Protein AF-0000000085184697 (afdb_homodimer)

Foldseek 3Di:
DFKKKFKAQAACLVVDDPVNVVVLVVLLVVLCVVLPFDKDWDDWDRDHRIIITMMDGPDVVSVVSSCVSSVTDGPDMGTDPDDDDDCNVVD/DFKKKFKAQAACLVVDDPVNVVVLVVLLVVLCVVLPFDKDWDDWDRDHRIIITMMDGPDVVSVVSSCVSSVTDGPDMGTDPDDDDDCVVVD

Solvent-accessible surface area (backbone atoms only — not comparable to full-atom values): 9358 Å² total; per-residue (Å²): 116,54,38,31,42,31,37,22,82,34,86,56,37,44,67,62,45,72,68,55,48,14,50,53,20,41,46,46,47,54,35,56,71,63,64,81,55,76,68,43,70,64,38,30,38,19,26,44,43,23,37,43,31,36,33,31,26,82,44,69,68,56,52,51,48,47,22,59,73,52,70,43,73,65,74,39,79,29,56,42,66,44,76,45,31,60,70,36,35,77,101,118,54,37,30,42,32,38,22,82,34,86,55,36,44,66,61,46,70,67,55,48,15,50,52,20,41,47,47,46,54,35,55,71,64,65,81,54,75,69,43,71,64,38,29,38,18,26,45,43,23,36,43,31,37,34,30,27,83,46,68,68,57,53,51,47,46,23,60,73,52,71,43,73,66,75,40,77,29,55,42,64,43,76,44,32,60,71,36,37,77,100

InterPro domains:
  IPR025336 SCO4226-like [PF14026] (4-80)
  IPR042557 SCO4226, nickel-binding ferredoxin-like monomer [G3DSA:3.30.70.3090] (8-82)

Radius of gyration: 16.5 Å; Cα contacts (8 Å, |Δi|>4): 409; chains: 2; bounding box: 38×46×30 Å

Structure (mmCIF, N/CA/C/O backbone):
data_AF-0000000085184697-model_v1
#
loop_
_entity.id
_entity.type
_entity.pdbx_description
1 polymer 'DUF4242 domain-containing protein'
#
loop_
_atom_site.group_PDB
_atom_site.id
_atom_site.type_symbol
_atom_site.label_atom_id
_atom_site.label_alt_id
_atom_site.label_comp_id
_atom_site.label_asym_id
_atom_site.label_entity_id
_atom_site.label_seq_id
_atom_site.pdbx_PDB_ins_code
_atom_site.Cartn_x
_atom_site.Cartn_y
_atom_site.Cartn_z
_atom_site.occupancy
_atom_site.B_iso_or_equiv
_atom_site.auth_seq_id
_atom_site.auth_comp_id
_atom_site.auth_asym_id
_atom_site.auth_atom_id
_atom_site.pdbx_PDB_model_num
ATOM 1 N N . MET A 1 1 ? -7.637 -6.266 -16.219 1 94.88 1 MET A N 1
ATOM 2 C CA . MET A 1 1 ? -7.777 -7.086 -15.023 1 94.88 1 MET A CA 1
ATOM 3 C C . MET A 1 1 ? -7.773 -6.219 -13.766 1 94.88 1 MET A C 1
ATOM 5 O O . MET A 1 1 ? -7.086 -5.199 -13.711 1 94.88 1 MET A O 1
ATOM 9 N N . PRO A 1 2 ? -8.562 -6.719 -12.711 1 97.62 2 PRO A N 1
ATOM 10 C CA . PRO A 1 2 ? -8.555 -5.941 -11.469 1 97.62 2 PRO A CA 1
ATOM 11 C C . PRO A 1 2 ? -7.199 -5.953 -10.773 1 97.62 2 PRO A C 1
ATOM 13 O O . PRO A 1 2 ? -6.379 -6.844 -11.016 1 97.62 2 PRO A O 1
ATOM 16 N N . MET A 1 3 ? -7.012 -4.941 -9.977 1 98.56 3 MET A N 1
ATOM 17 C CA . MET A 1 3 ? -5.816 -4.852 -9.141 1 98.56 3 MET A CA 1
ATOM 18 C C . MET A 1 3 ? -6.121 -5.281 -7.707 1 98.56 3 MET A C 1
ATOM 20 O O . MET A 1 3 ? -7.242 -5.113 -7.227 1 98.56 3 MET A O 1
ATOM 24 N N . PHE A 1 4 ? -5.176 -5.816 -7.129 1 98.75 4 PHE A N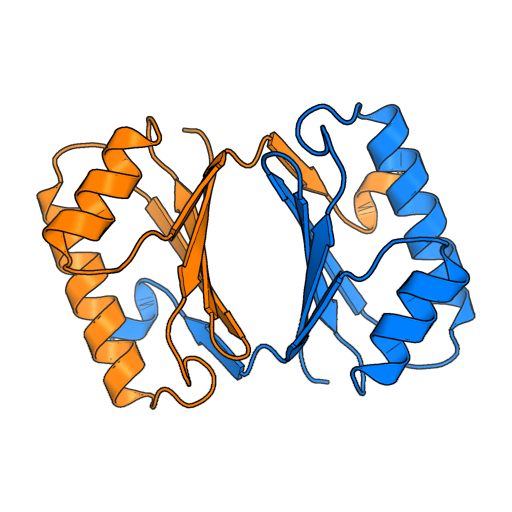 1
ATOM 25 C CA . PHE A 1 4 ? -5.312 -6.293 -5.754 1 98.75 4 PHE A CA 1
ATOM 26 C C . PHE A 1 4 ? -4.18 -5.766 -4.883 1 98.75 4 PHE A C 1
ATOM 28 O O . PHE A 1 4 ? -3.045 -5.629 -5.348 1 98.75 4 PHE A O 1
ATOM 35 N N . LEU A 1 5 ? -4.508 -5.43 -3.713 1 98.81 5 LEU A N 1
ATOM 36 C CA . LEU A 1 5 ? -3.533 -5.18 -2.656 1 98.81 5 LEU A CA 1
ATOM 37 C C . LEU A 1 5 ? -3.408 -6.391 -1.735 1 98.81 5 LEU A C 1
ATOM 39 O O . LEU A 1 5 ? -4.41 -6.883 -1.215 1 98.81 5 LEU A O 1
ATOM 43 N N . VAL A 1 6 ? -2.238 -6.844 -1.5 1 98.75 6 VAL A N 1
ATOM 44 C CA . VAL A 1 6 ? -1.973 -7.992 -0.639 1 98.75 6 VAL A CA 1
ATOM 45 C C . VAL A 1 6 ? -1.145 -7.555 0.566 1 98.75 6 VAL A C 1
ATOM 47 O O . VAL A 1 6 ? -0.08 -6.949 0.41 1 98.75 6 VAL A O 1
ATOM 50 N N . GLU A 1 7 ? -1.665 -7.824 1.748 1 98.5 7 GLU A N 1
ATOM 51 C CA . GLU A 1 7 ? -0.875 -7.637 2.961 1 98.5 7 GLU A CA 1
ATOM 52 C C . GLU A 1 7 ? -0.177 -8.93 3.373 1 98.5 7 GLU A C 1
ATOM 54 O O . GLU A 1 7 ? -0.801 -9.992 3.412 1 98.5 7 GLU A O 1
ATOM 59 N N . ARG A 1 8 ? 1.1 -8.797 3.586 1 98.44 8 ARG A N 1
ATOM 60 C CA . ARG A 1 8 ? 1.886 -9.914 4.105 1 98.44 8 ARG A CA 1
ATOM 61 C C . ARG A 1 8 ? 2.592 -9.531 5.402 1 98.44 8 ARG A C 1
ATOM 63 O O . ARG A 1 8 ? 3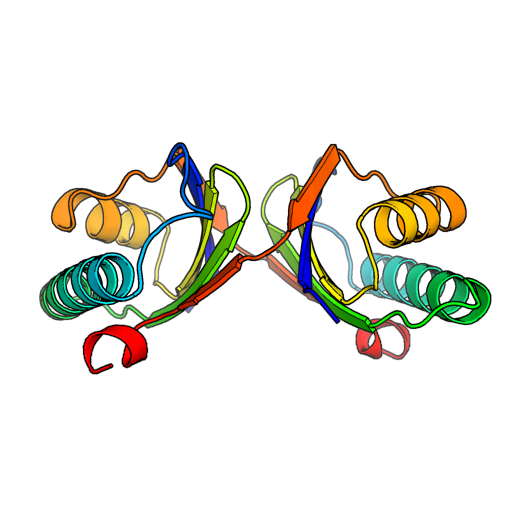.41 -8.609 5.418 1 98.44 8 ARG A O 1
ATOM 70 N N . ASN A 1 9 ? 2.156 -10.172 6.492 1 97.69 9 ASN A N 1
ATOM 71 C CA . ASN A 1 9 ? 2.842 -9.938 7.758 1 97.69 9 ASN A CA 1
ATOM 72 C C . ASN A 1 9 ? 4.188 -10.664 7.809 1 97.69 9 ASN A C 1
ATOM 74 O O . ASN A 1 9 ? 4.234 -11.891 7.863 1 97.69 9 ASN A O 1
ATOM 78 N N . ILE A 1 10 ? 5.254 -9.945 7.742 1 96.19 10 ILE A N 1
ATOM 79 C CA . ILE A 1 10 ? 6.625 -10.445 7.781 1 96.19 10 ILE A CA 1
ATOM 80 C C . ILE A 1 10 ? 7.434 -9.648 8.805 1 96.19 10 ILE A C 1
ATOM 82 O O . ILE A 1 10 ? 7.992 -8.594 8.484 1 96.19 10 ILE A O 1
ATOM 86 N N . PRO A 1 11 ? 7.527 -10.18 10.047 1 95.88 11 PRO A N 1
ATOM 87 C CA . PRO A 1 11 ? 8.32 -9.453 11.039 1 95.88 11 PRO A CA 1
ATOM 88 C C . PRO A 1 11 ? 9.672 -9.008 10.508 1 95.88 11 PRO A C 1
ATOM 90 O O . PRO A 1 11 ? 10.43 -9.82 9.977 1 95.88 11 PRO A O 1
ATOM 93 N N . GLY A 1 12 ? 9.969 -7.734 10.578 1 95.69 12 GLY A N 1
ATOM 94 C CA . GLY A 1 12 ? 11.234 -7.184 10.117 1 95.69 12 GLY A CA 1
ATOM 95 C C . GLY A 1 12 ? 11.273 -6.973 8.617 1 95.6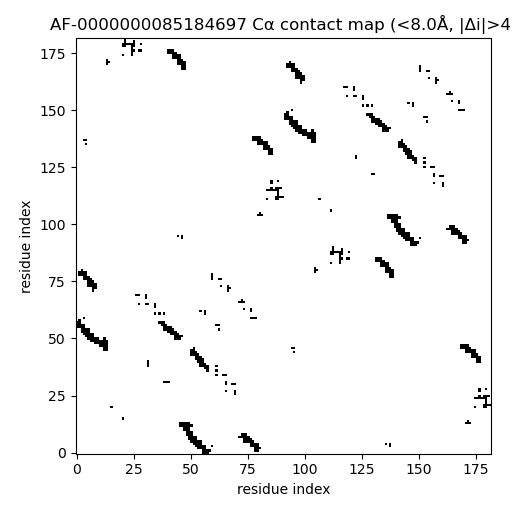9 12 GLY A C 1
ATOM 96 O O . GLY A 1 12 ? 12.352 -6.938 8.016 1 95.69 12 GLY A O 1
ATOM 97 N N . ALA A 1 13 ? 10.18 -6.93 7.965 1 96.69 13 ALA A N 1
ATOM 98 C CA . ALA A 1 13 ? 10.117 -6.742 6.52 1 96.69 13 ALA A CA 1
ATOM 99 C C . ALA A 1 13 ? 10.867 -5.484 6.094 1 96.69 13 ALA A C 1
ATOM 101 O O . ALA A 1 13 ? 11.398 -5.418 4.984 1 96.69 13 ALA A O 1
ATOM 102 N N . ASP A 1 14 ? 10.922 -4.461 7.016 1 96.06 14 ASP A N 1
ATOM 103 C CA . ASP A 1 14 ? 11.57 -3.195 6.691 1 96.06 14 ASP A CA 1
ATOM 104 C C . ASP A 1 14 ? 13.086 -3.311 6.812 1 96.06 14 ASP A C 1
ATOM 106 O O . ASP A 1 14 ? 13.812 -2.359 6.516 1 96.06 14 ASP A O 1
ATOM 110 N N . THR A 1 15 ? 13.602 -4.504 7.168 1 97.25 15 THR A N 1
ATOM 111 C CA . THR A 1 15 ? 15.039 -4.688 7.332 1 97.25 15 THR A CA 1
ATOM 112 C C . THR A 1 15 ? 15.578 -5.688 6.312 1 97.25 15 THR A C 1
ATOM 114 O O . THR A 1 15 ? 16.75 -6.074 6.371 1 97.25 15 THR A O 1
ATOM 117 N N . LEU A 1 16 ? 14.719 -6.156 5.445 1 97 16 LEU A N 1
ATOM 118 C CA . LEU A 1 16 ? 15.156 -7.074 4.398 1 97 16 LEU A CA 1
ATOM 119 C C . LEU A 1 16 ? 16.312 -6.477 3.605 1 97 16 LEU A C 1
ATOM 121 O O . LEU A 1 16 ? 16.297 -5.293 3.264 1 97 16 LEU A O 1
ATOM 125 N N . THR A 1 17 ? 17.297 -7.281 3.381 1 96.88 17 THR A N 1
ATOM 126 C CA . THR A 1 17 ? 18.469 -6.84 2.639 1 96.88 17 THR A CA 1
ATOM 127 C C . THR A 1 17 ? 18.203 -6.867 1.137 1 96.88 17 THR A C 1
ATOM 129 O O . THR A 1 17 ? 17.234 -7.477 0.685 1 96.88 17 THR A O 1
ATOM 132 N N . GLN A 1 18 ? 19.094 -6.227 0.391 1 96.5 18 GLN A N 1
ATOM 133 C CA . GLN A 1 18 ? 18.969 -6.219 -1.062 1 96.5 18 GLN A CA 1
ATOM 134 C C . GLN A 1 18 ? 19.031 -7.637 -1.625 1 96.5 18 GLN A C 1
ATOM 136 O O . GLN A 1 18 ? 18.344 -7.961 -2.59 1 96.5 18 GLN A O 1
ATOM 141 N N . GLU A 1 19 ? 19.875 -8.406 -1.038 1 97.31 19 GLU A N 1
ATOM 142 C CA . GLU A 1 19 ? 19.969 -9.797 -1.471 1 97.31 19 GLU A CA 1
ATOM 143 C C . GLU A 1 19 ? 18.672 -10.555 -1.233 1 97.31 19 GLU A C 1
ATOM 145 O O . GLU A 1 19 ? 18.219 -11.305 -2.1 1 97.31 19 GLU A O 1
ATOM 150 N N . GLU A 1 20 ? 18.125 -10.367 -0.097 1 97.44 20 GLU A N 1
ATOM 151 C CA . GLU A 1 20 ? 16.859 -11.023 0.222 1 97.44 20 GLU A CA 1
ATOM 152 C C . GLU A 1 20 ? 15.742 -10.547 -0.709 1 97.44 20 GLU A C 1
ATOM 154 O O . GLU A 1 20 ? 14.922 -11.352 -1.166 1 97.44 20 GLU A O 1
ATOM 159 N N . LEU A 1 21 ? 15.703 -9.242 -0.981 1 97.75 21 LEU A N 1
ATOM 160 C CA . LEU A 1 21 ? 14.711 -8.68 -1.884 1 97.75 21 LEU A CA 1
ATOM 161 C C . LEU A 1 21 ? 14.859 -9.258 -3.287 1 97.75 21 LEU A C 1
ATOM 163 O O . LEU A 1 21 ? 13.867 -9.539 -3.959 1 97.75 21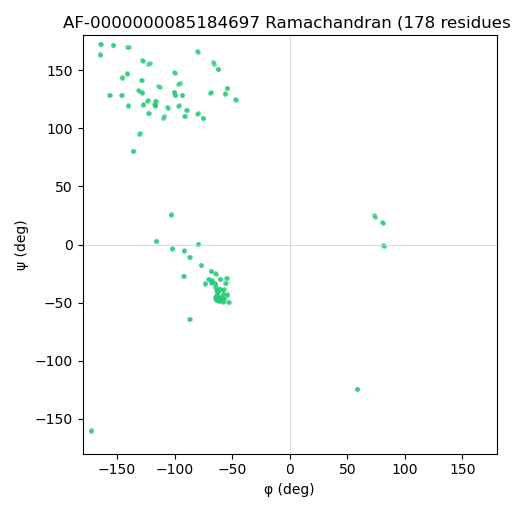 LEU A O 1
ATOM 167 N N . ARG A 1 22 ? 16.094 -9.43 -3.713 1 97.81 22 ARG A N 1
ATOM 168 C CA . ARG A 1 22 ? 16.375 -10.047 -5.008 1 97.81 22 ARG A CA 1
ATOM 169 C C . ARG A 1 22 ? 15.836 -11.477 -5.059 1 97.81 22 ARG A C 1
ATOM 171 O O . ARG A 1 22 ? 15.227 -11.883 -6.047 1 97.81 22 ARG A O 1
ATOM 178 N N . ASP A 1 23 ? 16.109 -12.164 -3.998 1 97.62 23 ASP A N 1
ATOM 179 C CA . ASP A 1 23 ? 15.68 -13.555 -3.939 1 97.62 23 ASP A CA 1
ATOM 180 C C . ASP A 1 23 ? 14.156 -13.664 -3.955 1 97.62 23 ASP A C 1
ATOM 182 O O . ASP A 1 23 ? 13.594 -14.508 -4.656 1 97.62 23 ASP A O 1
ATOM 186 N N . ILE A 1 24 ? 13.5 -12.867 -3.129 1 97.5 24 ILE A N 1
ATOM 187 C CA . ILE A 1 24 ? 12.047 -12.852 -3.084 1 97.5 24 ILE A CA 1
ATOM 188 C C . ILE A 1 24 ? 11.492 -12.523 -4.469 1 97.5 24 ILE A C 1
ATOM 190 O O . ILE A 1 24 ? 10.578 -13.195 -4.953 1 97.5 24 ILE A O 1
ATOM 194 N N . SER A 1 25 ? 12.062 -11.5 -5.09 1 98.5 25 SER A N 1
ATOM 195 C CA . SER A 1 25 ? 11.586 -11.062 -6.398 1 98.5 25 SER A CA 1
ATOM 196 C C . SER A 1 25 ? 11.789 -12.148 -7.449 1 98.5 25 SER A C 1
ATOM 198 O O . SER A 1 25 ? 10.906 -12.391 -8.273 1 98.5 25 SER A O 1
ATOM 200 N N . ALA A 1 26 ? 12.977 -12.781 -7.434 1 98.31 26 ALA A N 1
ATOM 201 C CA . ALA A 1 26 ? 13.258 -13.859 -8.383 1 98.31 26 ALA A CA 1
ATOM 202 C C . ALA A 1 26 ? 12.258 -15 -8.227 1 98.31 26 ALA A C 1
ATOM 204 O O . ALA A 1 26 ? 11.75 -15.523 -9.219 1 98.31 26 ALA A O 1
ATOM 205 N N . LYS A 1 27 ? 12.062 -15.359 -6.984 1 98.06 27 LYS A N 1
ATOM 206 C CA . LYS A 1 27 ? 11.102 -16.422 -6.711 1 98.06 27 LYS A CA 1
ATOM 207 C C . LYS A 1 27 ? 9.711 -16.047 -7.191 1 98.06 27 LYS A C 1
ATOM 209 O O . LYS A 1 27 ? 9.023 -16.844 -7.828 1 98.06 27 LYS A O 1
ATOM 214 N N . SER A 1 28 ? 9.234 -14.828 -6.848 1 98.38 28 SER A N 1
ATOM 215 C CA . SER A 1 28 ? 7.918 -14.359 -7.27 1 98.38 28 SER A CA 1
ATOM 216 C C . SER A 1 28 ? 7.793 -14.352 -8.789 1 98.38 28 SER A C 1
ATOM 218 O O . SER A 1 28 ? 6.766 -14.758 -9.336 1 98.38 28 SER A O 1
ATOM 220 N N . ASN A 1 29 ? 8.859 -13.891 -9.492 1 98.38 29 ASN A N 1
ATOM 221 C CA . ASN A 1 29 ? 8.852 -13.875 -10.953 1 98.38 29 ASN A CA 1
ATOM 222 C C . ASN A 1 29 ? 8.688 -15.281 -11.523 1 98.38 29 ASN A C 1
ATOM 224 O O . ASN A 1 29 ? 7.949 -15.484 -12.484 1 98.38 29 ASN A O 1
ATOM 228 N N . LYS A 1 30 ? 9.422 -16.172 -11 1 98.12 30 LYS A N 1
ATOM 229 C CA . LYS A 1 30 ? 9.336 -17.562 -11.445 1 98.12 30 LYS A CA 1
ATOM 230 C C . LYS A 1 30 ? 7.918 -18.094 -11.281 1 98.12 30 LYS A C 1
ATOM 232 O O . LYS A 1 30 ? 7.395 -18.766 -12.172 1 98.12 30 LYS A O 1
ATOM 237 N N . VAL A 1 31 ? 7.348 -17.891 -10.094 1 98.44 31 VAL A N 1
ATOM 238 C CA . VAL A 1 31 ? 5.992 -18.359 -9.812 1 98.44 31 VAL A CA 1
ATOM 239 C C . VAL A 1 31 ? 5.016 -17.719 -10.805 1 98.44 31 VAL A C 1
ATOM 241 O O . VAL A 1 31 ? 4.145 -18.406 -11.344 1 98.44 31 VAL A O 1
ATOM 244 N N . VAL A 1 32 ? 5.113 -16.344 -11.039 1 98.12 32 VAL A N 1
ATOM 245 C CA . VAL A 1 32 ? 4.246 -15.648 -11.977 1 98.12 32 VAL A CA 1
ATOM 246 C C . VAL A 1 32 ? 4.324 -16.312 -13.352 1 98.12 32 VAL A C 1
ATOM 248 O O . VAL A 1 32 ? 3.297 -16.547 -13.992 1 98.12 32 VAL A O 1
ATOM 251 N N . ALA A 1 33 ? 5.539 -16.641 -13.727 1 97.25 33 ALA A N 1
ATOM 252 C CA . ALA A 1 33 ? 5.77 -17.234 -15.047 1 97.25 33 ALA A CA 1
ATOM 253 C C . ALA A 1 33 ? 5.105 -18.594 -15.156 1 97.25 33 ALA A C 1
ATOM 255 O O . ALA A 1 33 ? 4.699 -19.016 -16.25 1 97.25 33 ALA A O 1
ATOM 256 N N . GLY A 1 34 ? 4.895 -19.234 -14.07 1 97.19 34 GLY A N 1
ATOM 257 C CA . GLY A 1 34 ? 4.383 -20.594 -14.078 1 97.19 34 GLY A CA 1
ATOM 258 C C . GLY A 1 34 ? 2.904 -20.672 -13.758 1 97.19 34 GLY A C 1
ATOM 259 O O . GLY A 1 34 ? 2.322 -21.766 -13.758 1 97.19 34 GLY A O 1
ATOM 260 N N . LEU A 1 35 ? 2.23 -19.656 -13.438 1 96.69 35 LEU A N 1
ATOM 261 C CA . LEU A 1 35 ? 0.844 -19.656 -12.984 1 96.69 35 LEU A CA 1
ATOM 262 C C . LEU A 1 35 ? -0.095 -20.062 -14.117 1 96.69 35 LEU A C 1
ATOM 264 O O . LEU A 1 35 ? -1.17 -20.609 -13.867 1 96.69 35 LEU A O 1
ATOM 268 N N . GLY A 1 36 ? 0.29 -19.672 -15.383 1 95.94 36 GLY A N 1
ATOM 269 C CA . GLY A 1 36 ? -0.513 -20.078 -16.531 1 95.94 36 GLY A CA 1
ATOM 270 C C . GLY A 1 36 ? -1.727 -19.188 -16.75 1 95.94 36 GLY A C 1
ATOM 271 O O . GLY A 1 36 ? -2.598 -19.516 -17.547 1 95.94 36 GLY A O 1
ATOM 272 N N . VAL A 1 37 ? -1.953 -18.25 -15.961 1 97.31 37 VAL A N 1
ATOM 273 C CA . VAL A 1 37 ? -3.021 -17.266 -16.109 1 97.31 37 VAL A CA 1
ATOM 274 C C . VAL A 1 37 ? -2.426 -15.852 -16.172 1 97.31 37 VAL A C 1
ATOM 276 O O . VAL A 1 37 ? -1.296 -15.633 -15.719 1 97.31 37 VAL A O 1
ATOM 279 N N . PRO A 1 38 ? -3.131 -14.883 -16.766 1 97.44 38 PRO A N 1
ATOM 280 C CA . PRO A 1 38 ? -2.623 -13.508 -16.75 1 97.44 38 PRO A CA 1
ATOM 281 C C . PRO A 1 38 ? -2.367 -12.984 -15.328 1 97.44 38 PRO A C 1
ATOM 283 O O . PRO A 1 38 ? -3.221 -13.125 -14.453 1 97.44 38 PRO A O 1
ATOM 286 N N . TYR A 1 39 ? -1.232 -12.477 -15.172 1 98.38 39 TYR A N 1
ATOM 287 C CA . TYR A 1 39 ? -0.809 -12.023 -13.852 1 98.38 39 TYR A CA 1
ATOM 288 C C . TYR A 1 39 ? 0.271 -10.953 -13.961 1 98.38 39 TYR A C 1
ATOM 290 O O . TYR A 1 39 ? 1.26 -11.133 -14.672 1 98.38 39 TYR A O 1
ATOM 298 N N . VAL A 1 40 ? 0.052 -9.789 -13.258 1 98.38 40 VAL A N 1
ATOM 299 C CA . VAL A 1 40 ? 1.045 -8.719 -13.266 1 98.38 40 VAL A CA 1
ATOM 300 C C . VAL A 1 40 ? 1.391 -8.328 -11.828 1 98.38 40 VAL A C 1
ATOM 302 O O . VAL A 1 40 ? 0.501 -8.008 -11.039 1 98.38 40 VAL A O 1
ATOM 305 N N . TRP A 1 41 ? 2.639 -8.484 -11.508 1 98.62 41 TRP A N 1
ATOM 306 C CA . TRP A 1 41 ? 3.176 -7.918 -10.273 1 98.62 41 TRP A CA 1
ATOM 307 C C . TRP A 1 41 ? 3.689 -6.5 -10.5 1 98.62 41 TRP A C 1
ATOM 309 O O . TRP A 1 41 ? 4.676 -6.297 -11.211 1 98.62 41 TRP A O 1
ATOM 319 N N . HIS A 1 42 ? 2.984 -5.512 -9.789 1 98.12 42 HIS A N 1
ATOM 320 C CA . HIS A 1 42 ? 3.367 -4.121 -10.008 1 98.12 42 HIS A CA 1
ATOM 321 C C . HIS A 1 42 ? 4.508 -3.711 -9.086 1 98.12 42 HIS A C 1
ATOM 323 O O . HIS A 1 42 ? 5.625 -3.461 -9.539 1 98.12 42 HIS A O 1
ATOM 329 N N . GLN A 1 43 ? 4.215 -3.734 -7.812 1 98.38 43 GLN A N 1
ATOM 330 C CA . GLN A 1 43 ? 5.246 -3.371 -6.848 1 98.38 43 GLN A CA 1
ATOM 331 C C . GLN A 1 43 ? 4.855 -3.797 -5.434 1 98.38 43 GLN A C 1
ATOM 333 O O . GLN A 1 43 ? 3.699 -4.148 -5.188 1 98.38 43 GLN A O 1
ATOM 338 N N . THR A 1 44 ? 5.855 -3.807 -4.598 1 98.81 44 THR A N 1
ATOM 339 C CA . THR A 1 44 ? 5.691 -4.125 -3.184 1 98.81 44 THR A CA 1
ATOM 340 C C . THR A 1 44 ? 6.328 -3.051 -2.309 1 98.81 44 THR A C 1
ATOM 342 O O . THR A 1 44 ? 7.426 -2.576 -2.602 1 98.81 44 THR A O 1
ATOM 345 N N . TYR A 1 45 ? 5.598 -2.592 -1.358 1 98.69 45 TYR A N 1
ATOM 346 C CA . TYR A 1 45 ? 6.129 -1.706 -0.329 1 98.69 45 TYR A CA 1
ATOM 347 C C . TYR A 1 45 ? 6.512 -2.49 0.92 1 98.69 45 TYR A C 1
ATOM 349 O O . TYR A 1 45 ? 5.676 -3.188 1.504 1 98.69 45 TYR A O 1
ATOM 357 N N . ALA A 1 46 ? 7.789 -2.418 1.274 1 98.69 46 ALA A N 1
ATOM 358 C CA . ALA A 1 46 ? 8.227 -2.965 2.557 1 98.69 46 ALA A CA 1
ATOM 359 C C . ALA A 1 46 ? 8.195 -1.897 3.648 1 98.69 46 ALA A C 1
ATOM 361 O O . ALA A 1 46 ? 8.977 -0.943 3.615 1 98.69 46 ALA A O 1
ATOM 362 N N . ALA A 1 47 ? 7.289 -2.053 4.562 1 98.19 47 ALA A N 1
ATOM 363 C CA . ALA A 1 47 ? 7.082 -1.046 5.598 1 98.19 47 ALA A CA 1
ATOM 364 C C . ALA A 1 47 ? 6.805 -1.7 6.949 1 98.19 47 ALA A C 1
ATOM 366 O O . ALA A 1 47 ? 5.812 -2.412 7.109 1 98.19 47 ALA A O 1
ATOM 367 N N . GLY A 1 48 ? 7.672 -1.4 7.91 1 96.62 48 GLY A N 1
ATOM 368 C CA . GLY A 1 48 ? 7.543 -2.033 9.211 1 96.62 48 GLY A CA 1
ATOM 369 C C . GLY A 1 48 ? 7.605 -3.547 9.148 1 96.62 48 GLY A C 1
ATOM 370 O O . GLY A 1 48 ? 8.547 -4.113 8.594 1 96.62 48 GLY A O 1
ATOM 371 N N . ASP A 1 49 ? 6.582 -4.215 9.664 1 97.56 49 ASP A N 1
ATOM 372 C CA . ASP A 1 49 ? 6.535 -5.676 9.727 1 97.56 49 ASP A CA 1
ATOM 373 C C . ASP A 1 49 ? 5.621 -6.246 8.648 1 97.56 49 ASP A C 1
ATOM 375 O O . ASP A 1 49 ? 5.078 -7.34 8.805 1 97.56 49 ASP A O 1
ATOM 379 N N . LYS A 1 50 ? 5.465 -5.449 7.527 1 98.12 50 LYS A N 1
ATOM 380 C CA . LYS A 1 50 ? 4.535 -5.902 6.5 1 98.12 50 LYS A CA 1
ATOM 381 C C . LYS A 1 50 ? 5.07 -5.605 5.102 1 98.12 50 LYS A C 1
ATOM 383 O O . LYS A 1 50 ? 5.797 -4.625 4.902 1 98.12 50 LYS A O 1
ATOM 388 N N . LEU A 1 51 ? 4.746 -6.445 4.219 1 98.62 51 LEU A N 1
ATOM 389 C CA . LEU A 1 51 ? 4.793 -6.137 2.795 1 98.62 51 LEU A CA 1
ATOM 390 C C . LEU A 1 51 ? 3.402 -5.809 2.264 1 98.62 51 LEU A C 1
ATOM 392 O O . LEU A 1 51 ? 2.424 -6.465 2.627 1 98.62 51 LEU A O 1
ATOM 396 N N . TYR A 1 52 ? 3.25 -4.797 1.585 1 98.81 52 TYR A N 1
ATOM 397 C CA . TYR A 1 52 ? 2.055 -4.414 0.843 1 98.81 52 TYR A CA 1
ATOM 398 C C . TYR A 1 52 ? 2.281 -4.535 -0.659 1 98.81 52 TYR A C 1
ATOM 400 O O . TYR A 1 52 ? 3.012 -3.734 -1.249 1 98.81 52 TYR A O 1
ATOM 408 N N . CYS A 1 53 ? 1.67 -5.43 -1.262 1 98.81 53 CYS A N 1
ATOM 409 C CA . CYS A 1 53 ? 1.979 -5.762 -2.648 1 98.81 53 CYS A CA 1
ATOM 410 C C . CYS A 1 53 ? 0.803 -5.441 -3.562 1 98.81 53 CYS A C 1
ATOM 412 O O . CYS A 1 53 ? -0.348 -5.719 -3.221 1 98.81 53 CYS A O 1
ATOM 414 N N . ILE A 1 54 ? 1.109 -4.871 -4.645 1 98.81 54 ILE A N 1
ATOM 415 C CA . ILE A 1 54 ? 0.114 -4.531 -5.656 1 98.81 54 ILE A CA 1
ATOM 416 C C . ILE A 1 54 ? 0.237 -5.484 -6.844 1 98.81 54 ILE A C 1
ATOM 418 O O . ILE A 1 54 ? 1.273 -5.523 -7.508 1 98.81 54 ILE A O 1
ATOM 422 N N . HIS A 1 55 ? -0.767 -6.172 -7.051 1 98.81 55 HIS A N 1
ATOM 423 C CA . HIS A 1 55 ? -0.82 -7.148 -8.125 1 98.81 55 HIS A CA 1
ATOM 424 C C . HIS A 1 55 ? -2.055 -6.941 -9 1 98.81 55 HIS A C 1
ATOM 426 O O . HIS A 1 55 ? -3.018 -6.297 -8.578 1 98.81 55 HIS A O 1
ATOM 432 N N . GLU A 1 56 ? -1.954 -7.453 -10.164 1 98.69 56 GLU A N 1
ATOM 433 C CA . GLU A 1 56 ? -3.068 -7.504 -11.109 1 98.69 56 GLU A CA 1
ATOM 434 C C . GLU A 1 56 ? -3.34 -8.93 -11.57 1 98.69 56 GLU A C 1
ATOM 436 O O . GLU A 1 56 ? -2.426 -9.633 -12.008 1 98.69 56 GLU A O 1
ATOM 441 N N . ALA A 1 57 ? -4.492 -9.391 -11.406 1 98.38 57 ALA A N 1
ATOM 442 C CA . ALA A 1 57 ? -4.898 -10.742 -11.781 1 98.38 57 ALA A CA 1
ATOM 443 C C . ALA A 1 57 ? -6.395 -10.805 -12.07 1 98.38 57 ALA A C 1
ATOM 445 O O . ALA A 1 57 ? -7.129 -9.852 -11.797 1 98.38 57 ALA A O 1
ATOM 446 N N . ASP A 1 58 ? -6.812 -11.938 -12.586 1 98 58 ASP A N 1
ATOM 447 C CA . ASP A 1 58 ? -8.219 -12.078 -12.961 1 98 58 ASP A CA 1
ATOM 448 C C . ASP A 1 58 ? -9.117 -12.141 -11.734 1 98 58 ASP A C 1
ATOM 450 O O . ASP A 1 58 ? -10.273 -11.727 -11.781 1 98 58 ASP A O 1
ATOM 454 N N . ASN A 1 59 ? -8.578 -12.664 -10.656 1 97.62 59 ASN A N 1
ATOM 455 C CA . ASN A 1 59 ? -9.344 -12.805 -9.422 1 97.62 59 ASN A CA 1
ATOM 456 C C . ASN A 1 59 ? -8.438 -13.062 -8.227 1 97.62 59 ASN A C 1
ATOM 458 O O . ASN A 1 59 ? -7.234 -13.242 -8.383 1 97.62 59 ASN A O 1
ATOM 462 N N . ALA A 1 60 ? -9.031 -13.047 -7.074 1 97.81 60 ALA A N 1
ATOM 463 C CA . ALA A 1 60 ? -8.273 -13.234 -5.836 1 97.81 60 ALA A CA 1
ATOM 464 C C . ALA A 1 60 ? -7.664 -14.633 -5.777 1 97.81 60 ALA A C 1
ATOM 466 O O . ALA A 1 60 ? -6.59 -14.82 -5.203 1 97.81 60 ALA A O 1
ATOM 467 N N . GLU A 1 61 ? -8.352 -15.625 -6.324 1 97.69 61 GLU A N 1
ATOM 468 C CA . GLU A 1 61 ? -7.852 -17 -6.309 1 97.69 61 GLU A CA 1
ATOM 469 C C . GLU A 1 61 ? -6.477 -17.094 -6.969 1 97.69 61 GLU A C 1
ATOM 471 O O . GLU A 1 61 ? -5.617 -17.859 -6.516 1 97.69 61 GLU A O 1
ATOM 476 N N . ALA A 1 62 ? -6.312 -16.328 -8.047 1 98.06 62 ALA A N 1
ATOM 477 C CA . ALA A 1 62 ? -5.016 -16.312 -8.719 1 98.06 62 ALA A CA 1
ATOM 478 C C . ALA A 1 62 ? -3.938 -15.727 -7.809 1 98.06 62 ALA A C 1
ATOM 480 O O . ALA A 1 62 ? -2.787 -16.172 -7.836 1 98.06 62 ALA A O 1
ATOM 481 N N . ILE A 1 63 ? -4.285 -14.727 -7.02 1 98.56 63 ILE A N 1
ATOM 482 C CA . ILE A 1 63 ? -3.352 -14.109 -6.082 1 98.56 63 ILE A CA 1
ATOM 483 C C . ILE A 1 63 ? -2.943 -15.125 -5.016 1 98.56 63 ILE A C 1
ATOM 485 O O . ILE A 1 63 ? -1.761 -15.242 -4.684 1 98.56 63 ILE A O 1
ATOM 489 N N . TYR A 1 64 ? -3.904 -15.844 -4.461 1 98.31 64 TYR A N 1
ATOM 490 C CA . TYR A 1 64 ? -3.613 -16.859 -3.453 1 98.31 64 TYR A CA 1
ATOM 491 C C . TYR A 1 64 ? -2.754 -17.969 -4.031 1 98.31 64 TYR A C 1
ATOM 493 O O . TYR A 1 64 ? -1.889 -18.516 -3.346 1 98.31 64 TYR A O 1
ATOM 501 N N . ALA A 1 65 ? -3.047 -18.328 -5.25 1 98.12 65 ALA A N 1
ATOM 502 C CA . ALA A 1 65 ? -2.234 -19.344 -5.906 1 98.12 65 ALA A CA 1
ATOM 503 C C . ALA A 1 65 ? -0.784 -18.891 -6.039 1 98.12 65 ALA A C 1
ATOM 505 O O . ALA A 1 65 ? 0.142 -19.672 -5.789 1 98.12 65 ALA A O 1
ATOM 506 N N . HIS A 1 66 ? -0.589 -17.641 -6.488 1 98.62 66 HIS A N 1
ATOM 507 C CA . HIS A 1 66 ? 0.75 -17.062 -6.555 1 98.62 66 HIS A CA 1
ATOM 508 C C . HIS A 1 66 ? 1.461 -17.156 -5.211 1 98.62 66 HIS A C 1
ATOM 510 O O . HIS A 1 66 ? 2.605 -17.609 -5.141 1 98.62 66 HIS A O 1
ATOM 516 N N . ALA A 1 67 ? 0.729 -16.719 -4.121 1 98.38 67 ALA A N 1
ATOM 517 C CA . ALA A 1 67 ? 1.3 -16.734 -2.775 1 98.38 67 ALA A CA 1
ATOM 518 C C . ALA A 1 67 ? 1.647 -18.156 -2.352 1 98.38 67 ALA A C 1
ATOM 520 O O . ALA A 1 67 ? 2.748 -18.422 -1.854 1 98.38 67 ALA A O 1
ATOM 521 N N . LYS A 1 68 ? 0.715 -19.094 -2.562 1 98.19 68 LYS A N 1
ATOM 522 C CA . LYS A 1 68 ? 0.899 -20.484 -2.176 1 98.19 68 LYS A CA 1
ATOM 523 C C . LYS A 1 68 ? 2.072 -21.109 -2.922 1 98.19 68 LYS A C 1
ATOM 525 O O . LYS A 1 68 ? 2.947 -21.734 -2.309 1 98.19 68 LYS A O 1
ATOM 530 N N . ASN A 1 69 ? 2.104 -20.922 -4.211 1 98 69 ASN A N 1
ATOM 531 C CA . ASN A 1 69 ? 3.15 -21.516 -5.035 1 98 69 ASN A CA 1
ATOM 532 C C . ASN A 1 69 ? 4.516 -20.906 -4.727 1 98 69 ASN A C 1
ATOM 534 O O . ASN A 1 69 ? 5.543 -21.578 -4.859 1 98 69 ASN A O 1
ATOM 538 N N . GLY A 1 70 ? 4.547 -19.672 -4.359 1 97.44 70 GLY A N 1
ATOM 539 C CA . GLY A 1 70 ? 5.793 -19 -4.051 1 97.44 70 GLY A CA 1
ATOM 540 C C . GLY A 1 70 ? 6.234 -19.188 -2.611 1 97.44 70 GLY A C 1
ATOM 541 O O . GLY A 1 70 ? 7.363 -18.844 -2.254 1 97.44 70 GLY A O 1
ATOM 542 N N . GLY A 1 71 ? 5.273 -19.75 -1.813 1 97.44 71 GLY A N 1
ATOM 543 C CA . GLY A 1 71 ? 5.562 -19.859 -0.394 1 97.44 71 GLY A CA 1
ATOM 544 C C . GLY A 1 71 ? 5.488 -18.531 0.343 1 97.44 71 GLY A C 1
ATOM 545 O O . GLY A 1 71 ? 6.238 -18.312 1.297 1 97.44 71 GLY A O 1
ATOM 546 N N . PHE A 1 72 ? 4.793 -17.594 -0.122 1 97.19 72 PHE A N 1
ATOM 547 C CA . PHE A 1 72 ? 4.625 -16.281 0.482 1 97.19 72 PHE A CA 1
ATOM 548 C C . PHE A 1 72 ? 3.361 -16.234 1.332 1 97.19 72 PHE A C 1
ATOM 550 O O . PHE A 1 72 ? 2.332 -16.797 0.957 1 97.19 72 PHE A O 1
ATOM 557 N N . PRO A 1 73 ? 3.422 -15.617 2.469 1 97.75 73 PRO A N 1
ATOM 558 C CA . PRO A 1 73 ? 2.15 -15.375 3.152 1 97.75 73 PRO A CA 1
ATOM 559 C C . PRO A 1 73 ? 1.213 -14.477 2.352 1 97.75 73 PRO A C 1
ATOM 561 O O . PRO A 1 73 ? 1.671 -13.68 1.524 1 97.75 73 PRO A O 1
ATOM 564 N N . ALA A 1 74 ? 0.017 -14.617 2.494 1 98.12 74 ALA A N 1
ATOM 565 C CA . ALA A 1 74 ? -1.033 -13.734 1.999 1 98.12 74 ALA A CA 1
ATOM 566 C C . ALA A 1 74 ? -2.105 -13.508 3.061 1 98.12 74 ALA A C 1
ATOM 568 O O . ALA A 1 74 ? -3.186 -14.102 2.998 1 98.12 74 ALA A O 1
ATOM 569 N N . ASP A 1 75 ? -1.844 -12.672 3.93 1 98.19 75 ASP A N 1
ATOM 570 C CA . ASP A 1 75 ? -2.682 -12.508 5.117 1 98.19 75 ASP A CA 1
ATOM 571 C C . ASP A 1 75 ? -3.996 -11.82 4.77 1 98.19 75 ASP A C 1
ATOM 573 O O . ASP A 1 75 ? -5.023 -12.07 5.406 1 98.19 75 ASP A O 1
ATOM 577 N N . LEU A 1 76 ? -3.965 -10.953 3.857 1 97.38 76 LEU A N 1
ATOM 578 C CA . LEU A 1 76 ? -5.148 -10.281 3.338 1 97.38 76 LEU A CA 1
ATOM 579 C C . LEU A 1 76 ? -5 -9.992 1.848 1 97.38 76 LEU A C 1
ATOM 581 O O . LEU A 1 76 ? -3.939 -9.555 1.397 1 97.38 76 LEU A O 1
ATOM 585 N N . VAL A 1 77 ? -5.938 -10.375 1.116 1 98.38 77 VAL A N 1
ATOM 586 C CA . VAL A 1 77 ? -6.047 -10.023 -0.295 1 98.38 77 VAL A CA 1
ATOM 587 C C . VAL A 1 77 ? -7.305 -9.188 -0.523 1 98.38 77 VAL A C 1
ATOM 589 O O . VAL A 1 77 ? -8.414 -9.641 -0.242 1 98.38 77 VAL A O 1
ATOM 592 N N . ALA A 1 78 ? -7.137 -8.023 -0.973 1 98.12 78 ALA A N 1
ATOM 593 C CA . ALA A 1 78 ? -8.266 -7.121 -1.186 1 98.12 78 ALA A CA 1
ATOM 594 C C . ALA A 1 78 ? -8.219 -6.5 -2.578 1 98.12 78 ALA A C 1
ATOM 596 O O . ALA A 1 78 ? -7.164 -6.039 -3.021 1 98.12 78 ALA A O 1
ATOM 597 N N . GLU A 1 79 ? -9.367 -6.551 -3.252 1 98.44 79 GLU A N 1
ATOM 598 C CA . GLU A 1 79 ? -9.445 -5.883 -4.547 1 98.44 79 GLU A CA 1
ATOM 599 C C . GLU A 1 79 ? -9.367 -4.363 -4.391 1 98.44 79 GLU A C 1
ATOM 601 O O . GLU A 1 79 ? -10.016 -3.795 -3.508 1 98.44 79 GLU A O 1
ATOM 606 N N . ILE A 1 80 ? -8.508 -3.701 -5.172 1 98.56 80 ILE A N 1
ATOM 607 C CA . ILE A 1 80 ? -8.422 -2.244 -5.207 1 98.56 80 IL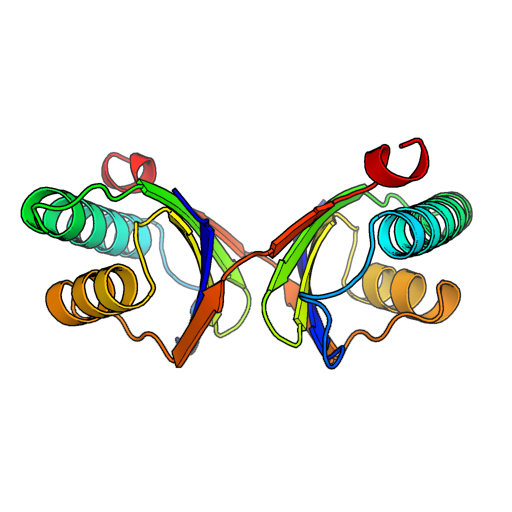E A CA 1
ATOM 608 C C . ILE A 1 80 ? -9.531 -1.685 -6.09 1 98.56 80 ILE A C 1
ATOM 610 O O . ILE A 1 80 ? -9.531 -1.893 -7.309 1 98.56 80 ILE A O 1
ATOM 614 N N . LYS A 1 81 ? -10.469 -0.996 -5.523 1 98.19 81 LYS A N 1
ATOM 615 C CA . LYS A 1 81 ? -11.609 -0.516 -6.289 1 98.19 81 LYS A CA 1
ATOM 616 C C . LYS A 1 81 ? -11.359 0.883 -6.844 1 98.19 81 LYS A C 1
ATOM 618 O O . LYS A 1 81 ? -11.93 1.265 -7.867 1 98.19 81 LYS A O 1
ATOM 623 N N . ASN A 1 82 ? -10.5 1.642 -6.141 1 97.62 82 ASN A N 1
ATOM 624 C CA . ASN A 1 82 ? -10.117 2.975 -6.598 1 97.62 82 ASN A CA 1
ATOM 625 C C . ASN A 1 82 ? -8.672 3.293 -6.238 1 97.62 82 ASN A C 1
ATOM 627 O O . ASN A 1 82 ? -8.164 2.836 -5.215 1 97.62 82 ASN A O 1
ATOM 631 N N . ILE A 1 83 ? -8.016 3.957 -7.086 1 98.06 83 ILE A N 1
ATOM 632 C CA . ILE A 1 83 ? -6.734 4.609 -6.828 1 98.06 83 ILE A CA 1
ATOM 633 C C . ILE A 1 83 ? -6.887 6.121 -6.988 1 98.06 83 ILE A C 1
ATOM 635 O O . ILE A 1 83 ? -7.281 6.602 -8.055 1 98.06 83 ILE A O 1
ATOM 639 N N . PHE A 1 84 ? -6.621 6.836 -5.938 1 98.19 84 PHE A N 1
ATOM 640 C CA . PHE A 1 84 ? -6.852 8.273 -6.008 1 98.19 84 PHE A CA 1
ATOM 641 C C . PHE A 1 84 ? -5.73 9.039 -5.312 1 98.19 84 PHE A C 1
ATOM 643 O O . PHE A 1 84 ? -4.863 8.43 -4.676 1 98.19 84 PHE A O 1
ATOM 650 N N . GLY A 1 85 ? -5.711 10.289 -5.48 1 98 85 GLY A N 1
ATOM 651 C CA . GLY A 1 85 ? -4.656 11.164 -4.988 1 98 85 GLY A CA 1
ATOM 652 C C . GLY A 1 85 ? -4.969 12.641 -5.168 1 98 85 GLY A C 1
ATOM 653 O O . GLY A 1 85 ? -6.133 13.016 -5.312 1 98 85 GLY A O 1
ATOM 654 N N . PRO A 1 86 ? -3.893 13.414 -5.125 1 98.12 86 PRO A N 1
ATOM 655 C CA . PRO A 1 86 ? -4.094 14.859 -5.18 1 98.12 86 PRO A CA 1
ATOM 656 C C . PRO A 1 86 ? -4.891 15.305 -6.406 1 98.12 86 PRO A C 1
ATOM 658 O O . PRO A 1 86 ? -5.707 16.219 -6.32 1 98.12 86 PRO A O 1
ATOM 661 N N . LYS A 1 87 ? -4.738 14.648 -7.477 1 97.31 87 LYS A N 1
ATOM 662 C CA . LYS A 1 87 ? -5.352 15.062 -8.734 1 97.31 87 LYS A CA 1
ATOM 663 C C . LYS A 1 87 ? -6.84 14.719 -8.758 1 97.31 87 LYS A C 1
ATOM 665 O O . LYS A 1 87 ? -7.586 15.227 -9.602 1 97.31 87 LYS A O 1
ATOM 670 N N . THR A 1 88 ? -7.312 13.852 -7.922 1 97.94 88 THR A N 1
ATOM 671 C CA . THR A 1 88 ? -8.711 13.438 -7.875 1 97.94 88 THR A CA 1
ATOM 672 C C . THR A 1 88 ? -9.594 14.578 -7.395 1 97.94 88 THR A C 1
ATOM 674 O O . THR A 1 88 ? -10.805 14.586 -7.641 1 97.94 88 THR A O 1
ATOM 677 N N . ALA A 1 89 ? -9.023 15.516 -6.699 1 95.19 89 ALA A N 1
ATOM 678 C CA . ALA A 1 89 ? -9.773 16.672 -6.207 1 95.19 89 ALA A CA 1
ATOM 679 C C . ALA A 1 89 ? -10.375 17.469 -7.367 1 95.19 89 ALA A C 1
ATOM 681 O O . ALA A 1 89 ? -11.391 18.141 -7.199 1 95.19 89 ALA A O 1
ATOM 682 N N . ALA A 1 90 ? -9.742 17.422 -8.422 1 90.44 90 ALA A N 1
ATOM 683 C CA . ALA A 1 90 ? -10.156 18.219 -9.57 1 90.44 90 ALA A CA 1
ATOM 684 C C . ALA A 1 90 ? -11.102 17.438 -10.477 1 90.44 90 ALA A C 1
ATOM 686 O O . ALA A 1 90 ? -11.656 17.984 -11.43 1 90.44 90 ALA A O 1
ATOM 687 N N . ALA A 1 91 ? -11.367 16.188 -10.266 1 77.06 91 ALA A N 1
ATOM 688 C CA . ALA A 1 91 ? -12.188 15.359 -11.141 1 77.06 91 ALA A CA 1
ATOM 689 C C . ALA A 1 91 ? -13.672 15.531 -10.828 1 77.06 91 ALA A C 1
ATOM 691 O O . ALA A 1 91 ? -14.047 15.805 -9.68 1 77.06 91 ALA A O 1
ATOM 692 N N . MET B 1 1 ? 12.977 13.008 0.987 1 94.81 1 MET B N 1
ATOM 693 C CA . MET B 1 1 ? 12.211 12.68 2.184 1 94.81 1 MET B CA 1
ATOM 694 C C . MET B 1 1 ? 11.734 11.227 2.148 1 94.81 1 MET B C 1
ATOM 696 O O . MET B 1 1 ? 11.43 10.695 1.079 1 94.81 1 MET B O 1
ATOM 700 N N . PRO B 1 2 ? 11.641 10.602 3.432 1 97.62 2 PRO B N 1
ATOM 701 C CA . PRO B 1 2 ? 11.148 9.219 3.455 1 97.62 2 PRO B CA 1
ATOM 702 C C . PRO B 1 2 ? 9.695 9.102 3.014 1 97.62 2 PRO B C 1
ATOM 704 O O . PRO B 1 2 ? 8.945 10.086 3.068 1 97.62 2 PRO B O 1
ATOM 707 N N . MET B 1 3 ? 9.375 7.922 2.543 1 98.56 3 MET B N 1
ATOM 708 C CA . MET B 1 3 ? 7.996 7.598 2.186 1 98.56 3 MET B CA 1
ATOM 709 C C . MET B 1 3 ? 7.32 6.805 3.299 1 98.56 3 MET B C 1
ATOM 711 O O . MET B 1 3 ? 7.977 6.059 4.023 1 98.56 3 MET B O 1
ATOM 715 N N . PHE B 1 4 ? 6.113 7.016 3.416 1 98.75 4 PHE B N 1
ATOM 716 C CA . PHE B 1 4 ? 5.328 6.34 4.438 1 98.75 4 PHE B CA 1
ATOM 717 C C . PHE B 1 4 ? 4.094 5.684 3.828 1 98.75 4 PHE B C 1
ATOM 719 O O . PHE B 1 4 ? 3.502 6.219 2.887 1 98.75 4 PHE B O 1
ATOM 726 N N . LEU B 1 5 ? 3.783 4.551 4.301 1 98.81 5 LEU B N 1
ATOM 727 C CA . LEU B 1 5 ? 2.496 3.912 4.055 1 98.81 5 LEU B CA 1
ATOM 728 C C . LEU B 1 5 ? 1.557 4.102 5.238 1 98.81 5 LEU B C 1
ATOM 730 O O . LEU B 1 5 ? 1.918 3.793 6.379 1 98.81 5 LEU B O 1
ATOM 734 N N . VAL B 1 6 ? 0.382 4.562 5.016 1 98.75 6 VAL B N 1
ATOM 735 C CA . VAL B 1 6 ? -0.614 4.797 6.055 1 98.75 6 VAL B CA 1
ATOM 736 C C . VAL B 1 6 ? -1.822 3.893 5.832 1 98.75 6 VAL B C 1
ATOM 738 O O . VAL B 1 6 ? -2.412 3.891 4.746 1 98.75 6 VAL B O 1
ATOM 741 N N . GLU B 1 7 ? -2.146 3.104 6.828 1 98.5 7 GLU B N 1
ATOM 742 C CA . GLU B 1 7 ? -3.393 2.342 6.801 1 98.5 7 GLU B CA 1
ATOM 743 C C . GLU B 1 7 ? -4.516 3.102 7.5 1 98.5 7 GLU B C 1
ATOM 745 O O . GLU B 1 7 ? -4.336 3.605 8.609 1 98.5 7 GLU B O 1
ATOM 750 N N . ARG B 1 8 ? -5.59 3.217 6.797 1 98.44 8 ARG B N 1
ATOM 751 C CA . ARG B 1 8 ? -6.797 3.809 7.367 1 98.44 8 ARG B CA 1
ATOM 752 C C . ARG B 1 8 ? -7.973 2.84 7.281 1 98.44 8 ARG B C 1
ATOM 754 O O . ARG B 1 8 ? -8.375 2.438 6.188 1 98.44 8 ARG B O 1
ATOM 761 N N . ASN B 1 9 ? -8.43 2.379 8.445 1 97.69 9 ASN B N 1
ATOM 762 C CA . ASN B 1 9 ? -9.617 1.526 8.469 1 97.69 9 ASN B CA 1
ATOM 763 C C . ASN B 1 9 ? -10.891 2.332 8.25 1 97.69 9 ASN B C 1
ATOM 765 O O . ASN B 1 9 ? -11.289 3.121 9.102 1 97.69 9 ASN B O 1
ATOM 769 N N . ILE B 1 10 ? -11.492 2.189 7.125 1 96.19 10 ILE B N 1
ATOM 770 C CA . ILE B 1 10 ? -12.727 2.859 6.727 1 96.19 10 ILE B CA 1
ATOM 771 C C . ILE B 1 10 ? -13.719 1.835 6.184 1 96.19 10 ILE B C 1
ATOM 773 O O . ILE B 1 10 ? -13.695 1.511 4.992 1 96.19 10 ILE B O 1
ATOM 777 N N . PRO B 1 11 ? -14.625 1.37 7.066 1 95.94 11 PRO B N 1
ATOM 778 C CA . PRO B 1 11 ? -15.609 0.403 6.562 1 95.94 11 PRO B CA 1
ATOM 779 C C . PRO B 1 11 ? -16.25 0.846 5.25 1 95.94 11 PRO B C 1
ATOM 781 O O . PRO B 1 11 ? -16.766 1.964 5.156 1 95.94 11 PRO B O 1
ATOM 784 N N . GLY B 1 12 ? -16.188 0.028 4.227 1 95.81 12 GLY B N 1
ATOM 785 C CA . GLY B 1 12 ? -16.766 0.33 2.93 1 95.81 12 GLY B CA 1
ATOM 786 C C . GLY B 1 12 ? -15.906 1.248 2.086 1 95.81 12 GLY B C 1
ATOM 787 O O . GLY B 1 12 ? -16.406 1.936 1.194 1 95.81 12 GLY B O 1
ATOM 788 N N . ALA B 1 13 ? -14.664 1.353 2.379 1 96.75 13 ALA B N 1
ATOM 789 C CA . ALA B 1 13 ? -13.75 2.219 1.636 1 96.75 13 ALA B CA 1
ATOM 790 C C . ALA B 1 13 ? -13.766 1.88 0.147 1 96.75 13 ALA B C 1
ATOM 792 O O . ALA B 1 13 ? -13.547 2.754 -0.696 1 96.75 13 ALA B O 1
ATOM 793 N N . ASP B 1 14 ? -14.055 0.597 -0.178 1 96.19 14 ASP B N 1
ATOM 794 C CA . ASP B 1 14 ? -14.039 0.157 -1.569 1 96.19 14 ASP B CA 1
ATOM 795 C C . ASP B 1 14 ? -15.328 0.556 -2.285 1 96.19 14 ASP B C 1
ATOM 797 O O . ASP B 1 14 ? -15.469 0.33 -3.488 1 96.19 14 ASP B O 1
ATOM 801 N N . THR B 1 15 ? -16.25 1.229 -1.593 1 97.38 15 THR B N 1
ATOM 802 C CA . THR B 1 15 ? -17.516 1.624 -2.195 1 97.38 15 THR B CA 1
ATOM 803 C C . THR B 1 15 ? -17.641 3.145 -2.258 1 97.38 15 THR B C 1
ATOM 805 O O . THR B 1 15 ? -18.688 3.676 -2.613 1 97.38 15 THR B O 1
ATOM 808 N N . LEU B 1 16 ? -16.594 3.826 -1.835 1 97.06 16 LEU B N 1
ATOM 809 C CA . LEU B 1 16 ? -16.609 5.281 -1.911 1 97.06 16 LEU B CA 1
ATOM 810 C C . LEU B 1 16 ? -16.906 5.75 -3.33 1 97.06 16 LEU B C 1
ATOM 812 O O . LEU B 1 16 ? -16.375 5.199 -4.297 1 97.06 16 LEU B O 1
ATOM 816 N N . THR B 1 17 ? -17.781 6.703 -3.418 1 96.94 17 THR B N 1
ATOM 817 C CA . THR B 1 17 ? -18.172 7.246 -4.715 1 96.94 17 THR B CA 1
ATOM 818 C C . THR B 1 17 ? -17.125 8.234 -5.219 1 96.94 17 THR B C 1
ATOM 820 O O . THR B 1 17 ? -16.281 8.695 -4.453 1 96.94 17 THR B O 1
ATOM 823 N N . GLN B 1 18 ? -17.219 8.562 -6.5 1 96.56 18 GLN B N 1
ATOM 824 C CA . GLN B 1 18 ? -16.312 9.539 -7.086 1 96.56 18 GLN B CA 1
ATOM 825 C C . GLN B 1 18 ? -16.438 10.891 -6.391 1 96.56 18 GLN B C 1
ATOM 827 O O . GLN B 1 18 ? -15.43 11.586 -6.207 1 96.56 18 GLN B O 1
ATOM 832 N N . GLU B 1 19 ? -17.625 11.234 -6.051 1 97.31 19 GLU B N 1
ATOM 833 C CA . GLU B 1 19 ? -17.828 12.484 -5.336 1 97.31 19 GLU B CA 1
ATOM 834 C C . GLU B 1 19 ? -17.141 12.469 -3.975 1 97.31 19 GLU B C 1
ATOM 836 O O . GLU B 1 19 ? -16.5 13.453 -3.588 1 97.31 19 GLU B O 1
ATOM 841 N N . GLU B 1 20 ? -17.297 11.398 -3.289 1 97.5 20 GLU B N 1
ATOM 842 C CA . GLU B 1 20 ? -16.656 11.273 -1.982 1 97.5 20 GLU B CA 1
ATOM 843 C C . GLU B 1 20 ? -15.133 11.305 -2.107 1 97.5 20 GLU B C 1
ATOM 845 O O . GLU B 1 20 ? -14.453 11.938 -1.297 1 97.5 20 GLU B O 1
ATOM 850 N N . LEU B 1 21 ? -14.617 10.625 -3.113 1 97.81 21 LEU B N 1
ATOM 851 C CA . LEU B 1 21 ? -13.18 10.609 -3.352 1 97.81 2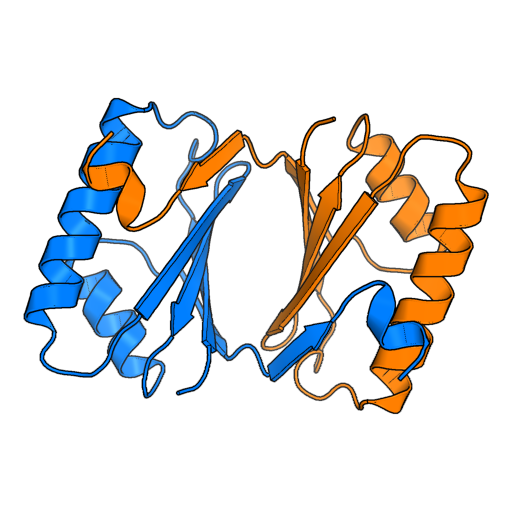1 LEU B CA 1
ATOM 852 C C . LEU B 1 21 ? -12.664 12.016 -3.666 1 97.81 21 LEU B C 1
ATOM 854 O O . LEU B 1 21 ? -11.586 12.398 -3.215 1 97.81 21 LEU B O 1
ATOM 858 N N . ARG B 1 22 ? -13.438 12.758 -4.441 1 97.81 22 ARG B N 1
ATOM 859 C CA . ARG B 1 22 ? -13.094 14.141 -4.746 1 97.81 22 ARG B CA 1
ATOM 860 C C . ARG B 1 22 ? -13.031 14.984 -3.475 1 97.81 22 ARG B C 1
ATOM 862 O O . ARG B 1 22 ? -12.102 15.781 -3.293 1 97.81 22 ARG B O 1
ATOM 869 N N . ASP B 1 23 ? -14.031 14.781 -2.662 1 97.69 23 ASP B N 1
ATOM 870 C CA . ASP B 1 23 ? -14.094 15.555 -1.425 1 97.69 23 ASP B CA 1
ATOM 871 C C . ASP B 1 23 ? -12.922 15.227 -0.508 1 97.69 23 ASP B C 1
ATOM 873 O O . ASP B 1 23 ? -12.312 16.125 0.078 1 97.69 23 ASP B O 1
ATOM 877 N N . ILE B 1 24 ? -12.656 13.938 -0.323 1 97.5 24 ILE B N 1
ATOM 878 C CA . ILE B 1 24 ? -11.531 13.508 0.498 1 97.5 24 ILE B CA 1
ATOM 879 C C . ILE B 1 24 ? -10.234 14.102 -0.041 1 97.5 24 ILE B C 1
ATOM 881 O O . ILE B 1 24 ? -9.43 14.648 0.72 1 97.5 24 ILE B O 1
ATOM 885 N N . SER B 1 25 ? -10.07 14.008 -1.354 1 98.5 25 SER B N 1
ATOM 886 C CA . SER B 1 25 ? -8.852 14.5 -1.983 1 98.5 25 SER B CA 1
ATOM 887 C C . SER B 1 25 ? -8.711 16.016 -1.808 1 98.5 25 SER B C 1
ATOM 889 O O . SER B 1 25 ? -7.621 16.516 -1.52 1 98.5 25 SER B O 1
ATOM 891 N N . ALA B 1 26 ? -9.812 16.75 -2.027 1 98.25 26 ALA B N 1
ATOM 892 C CA . ALA B 1 26 ? -9.797 18.203 -1.856 1 98.25 26 ALA B CA 1
ATOM 893 C C . ALA B 1 26 ? -9.398 18.578 -0.433 1 98.25 26 ALA B C 1
ATOM 895 O O . ALA B 1 26 ? -8.586 19.484 -0.23 1 98.25 26 ALA B O 1
ATOM 896 N N . LYS B 1 27 ? -10.039 17.891 0.488 1 98.06 27 LYS B N 1
ATOM 897 C CA . LYS B 1 27 ? -9.727 18.156 1.89 1 98.06 27 LYS B CA 1
ATOM 898 C C . LYS B 1 27 ? -8.258 17.859 2.189 1 98.06 27 LYS B C 1
ATOM 900 O O . LYS B 1 27 ? -7.582 18.656 2.848 1 98.06 27 LYS B O 1
ATOM 905 N N . SER B 1 28 ? -7.77 16.688 1.754 1 98.38 28 SER B N 1
ATOM 906 C CA . SER B 1 28 ? -6.375 16.312 1.97 1 98.38 28 SER B CA 1
ATOM 907 C C . SER B 1 28 ? -5.426 17.328 1.354 1 98.38 28 SER B C 1
ATOM 909 O O . SER B 1 28 ? -4.426 17.703 1.97 1 98.38 28 SER B O 1
ATOM 911 N N . ASN B 1 29 ? -5.734 17.797 0.137 1 98.38 29 ASN B N 1
ATOM 912 C CA . ASN B 1 29 ? -4.906 18.797 -0.52 1 98.38 29 ASN B CA 1
ATOM 913 C C . ASN B 1 29 ? -4.84 20.094 0.294 1 98.38 29 ASN B C 1
ATOM 915 O O . ASN B 1 29 ? -3.775 20.703 0.418 1 98.38 29 ASN B O 1
ATOM 919 N N . LYS B 1 30 ? -5.961 20.516 0.735 1 98.12 30 LYS B N 1
ATOM 920 C CA . LYS B 1 30 ? -6.012 21.734 1.548 1 98.12 30 LYS B CA 1
ATOM 921 C C . LYS B 1 30 ? -5.137 21.594 2.791 1 98.12 30 LYS B C 1
ATOM 923 O O . LYS B 1 30 ? -4.41 22.516 3.15 1 98.12 30 LYS B O 1
ATOM 928 N N . VAL B 1 31 ? -5.289 20.469 3.506 1 98.44 31 VAL B N 1
ATOM 929 C CA . VAL B 1 31 ? -4.504 20.219 4.711 1 98.44 31 VAL B CA 1
ATOM 930 C C . VAL B 1 31 ? -3.018 20.219 4.371 1 98.44 31 VAL B C 1
ATOM 932 O O . VAL B 1 31 ? -2.211 20.828 5.09 1 98.44 31 VAL B O 1
ATOM 935 N N . VAL B 1 32 ? -2.596 19.5 3.264 1 98.12 32 VAL B N 1
ATOM 936 C CA . VAL B 1 32 ? -1.201 19.469 2.838 1 98.12 32 VAL B CA 1
ATOM 937 C C . VAL B 1 32 ? -0.674 20.875 2.639 1 98.12 32 VAL B C 1
ATOM 939 O O . VAL B 1 32 ? 0.429 21.203 3.082 1 98.12 32 VAL B O 1
ATOM 942 N N . ALA B 1 33 ? -1.494 21.688 2.012 1 97.25 33 ALA B N 1
ATOM 943 C CA . ALA B 1 33 ? -1.098 23.062 1.702 1 97.25 33 ALA B CA 1
ATOM 944 C C . ALA B 1 33 ? -0.882 23.859 2.979 1 97.25 33 ALA B C 1
ATOM 946 O O . ALA B 1 33 ? -0.068 24.797 3.004 1 97.25 33 ALA B O 1
ATOM 947 N N . GLY B 1 34 ? -1.503 23.469 4.027 1 97.19 34 GLY B N 1
ATOM 948 C CA . GLY B 1 34 ? -1.47 24.25 5.262 1 97.19 34 GLY B CA 1
ATOM 949 C C . GLY B 1 34 ? -0.514 23.672 6.293 1 97.19 34 GLY B C 1
ATOM 950 O O . GLY B 1 34 ? -0.35 24.25 7.375 1 97.19 34 GLY B O 1
ATOM 951 N N . LEU B 1 35 ? 0.118 22.594 6.09 1 96.69 35 LEU B N 1
ATOM 952 C CA . LEU B 1 35 ? 0.949 21.906 7.07 1 96.69 35 LEU B CA 1
ATOM 953 C C . LEU B 1 35 ? 2.207 22.703 7.379 1 96.69 35 LEU B C 1
ATOM 955 O O . LEU B 1 35 ? 2.76 22.609 8.477 1 96.69 35 LEU B O 1
ATOM 959 N N . GLY B 1 36 ? 2.719 23.438 6.348 1 95.94 36 GLY B N 1
ATOM 960 C CA . GLY B 1 36 ? 3.881 24.281 6.566 1 95.94 36 GLY B CA 1
ATOM 961 C C . GLY B 1 36 ? 5.191 23.516 6.527 1 95.94 36 GLY B C 1
ATOM 962 O O . GLY B 1 36 ? 6.242 24.062 6.867 1 95.94 36 GLY B O 1
ATOM 963 N N . VAL B 1 37 ? 5.184 22.281 6.332 1 97.38 37 VAL B N 1
ATOM 964 C CA . VAL B 1 37 ? 6.367 21.438 6.172 1 97.38 37 VAL B CA 1
ATOM 965 C C . VAL B 1 37 ? 6.305 20.703 4.836 1 97.38 37 VAL B C 1
ATOM 967 O O . VAL B 1 37 ? 5.227 20.562 4.254 1 97.38 37 VAL B O 1
ATOM 970 N N . PRO B 1 38 ? 7.445 20.297 4.289 1 97.5 38 PRO B N 1
ATOM 971 C CA . PRO B 1 38 ? 7.406 19.516 3.051 1 97.5 38 PRO B CA 1
ATOM 972 C C . PRO B 1 38 ? 6.559 18.25 3.176 1 97.5 38 PRO B C 1
ATOM 974 O O . PRO B 1 38 ? 6.699 17.5 4.145 1 97.5 38 PRO B O 1
ATOM 977 N N . TYR B 1 39 ? 5.715 18.094 2.238 1 98.31 39 TYR B N 1
ATOM 978 C CA . TYR B 1 39 ? 4.77 16.984 2.275 1 98.31 39 TYR B CA 1
ATOM 979 C C . TYR B 1 39 ? 4.27 16.641 0.876 1 98.31 39 TYR B C 1
ATOM 981 O O . TYR B 1 39 ? 3.846 17.531 0.129 1 98.31 39 TYR B O 1
ATOM 989 N N . VAL B 1 40 ? 4.359 15.336 0.516 1 98.38 40 VAL B N 1
ATOM 990 C CA . VAL B 1 40 ? 3.873 14.898 -0.789 1 98.38 40 VAL B CA 1
ATOM 991 C C . VAL B 1 40 ? 2.912 13.727 -0.617 1 98.38 40 VAL B C 1
ATOM 993 O O . VAL B 1 40 ? 3.256 12.719 0.008 1 98.38 40 VAL B O 1
ATOM 996 N N . TRP B 1 41 ? 1.723 13.938 -1.076 1 98.62 41 TRP B N 1
ATOM 997 C CA . TRP B 1 41 ? 0.765 12.844 -1.217 1 98.62 41 TRP B CA 1
ATOM 998 C C . TRP B 1 41 ? 0.87 12.203 -2.596 1 98.62 41 TRP B C 1
ATOM 1000 O O . TRP B 1 41 ? 0.552 12.828 -3.607 1 98.62 41 TRP B O 1
ATOM 1010 N N . HIS B 1 42 ? 1.28 10.875 -2.559 1 98.12 42 HIS B N 1
ATOM 1011 C CA . HIS B 1 42 ? 1.474 10.211 -3.842 1 98.12 42 HIS B CA 1
ATOM 1012 C C . HIS B 1 42 ? 0.172 9.594 -4.348 1 98.12 42 HIS B C 1
ATOM 1014 O O . HIS B 1 42 ? -0.383 10.047 -5.352 1 98.12 42 HIS B O 1
ATOM 1020 N N . GLN B 1 43 ? -0.315 8.641 -3.609 1 98.38 43 GLN B N 1
ATOM 1021 C CA . GLN B 1 43 ? -1.566 8 -4.004 1 98.38 43 GLN B CA 1
ATOM 1022 C C . GLN B 1 43 ? -2.158 7.191 -2.854 1 98.38 43 GLN B C 1
ATOM 1024 O O . GLN B 1 43 ? -1.482 6.934 -1.854 1 98.38 43 GLN B O 1
ATOM 1029 N N . THR B 1 44 ? -3.418 6.891 -3.018 1 98.75 44 THR B N 1
ATOM 1030 C CA . THR B 1 44 ? -4.16 6.07 -2.068 1 98.75 44 THR B CA 1
ATOM 1031 C C . THR B 1 44 ? -4.859 4.918 -2.783 1 98.75 44 THR B C 1
ATOM 1033 O O . THR B 1 44 ? -5.434 5.102 -3.857 1 98.75 44 THR B O 1
ATOM 1036 N N . TYR B 1 45 ? -4.695 3.746 -2.266 1 98.69 45 TYR B N 1
ATOM 1037 C CA . TYR B 1 45 ? -5.449 2.582 -2.717 1 98.69 45 TYR B CA 1
ATOM 1038 C C . TYR B 1 45 ? -6.656 2.332 -1.823 1 98.69 45 TYR B C 1
ATOM 1040 O O . TYR B 1 45 ? -6.516 2.164 -0.61 1 98.69 45 TYR B O 1
ATOM 1048 N N . ALA B 1 46 ? -7.848 2.396 -2.438 1 98.69 46 ALA B N 1
ATOM 1049 C CA . ALA B 1 46 ? -9.055 1.98 -1.724 1 98.69 46 ALA B CA 1
ATOM 1050 C C . ALA B 1 46 ? -9.352 0.502 -1.962 1 98.69 46 ALA B C 1
ATOM 1052 O O . ALA B 1 46 ? -9.68 0.102 -3.08 1 98.69 46 ALA B O 1
ATOM 1053 N N . ALA B 1 47 ? -9.188 -0.295 -0.934 1 98.25 47 ALA B N 1
ATOM 1054 C CA . ALA B 1 47 ? -9.336 -1.743 -1.054 1 98.25 47 ALA B CA 1
ATOM 1055 C C . ALA B 1 47 ? -10.047 -2.326 0.164 1 98.25 47 ALA B C 1
ATOM 1057 O O . ALA B 1 47 ? -9.539 -2.238 1.286 1 98.25 47 ALA B O 1
ATOM 1058 N N . GLY B 1 48 ? -11.188 -2.949 -0.108 1 96.69 48 GLY B N 1
ATOM 1059 C CA . GLY B 1 48 ? -11.984 -3.471 0.993 1 96.69 48 GLY B CA 1
ATOM 1060 C C . GLY B 1 48 ? -12.398 -2.402 1.985 1 96.69 48 GLY B C 1
ATOM 1061 O O . GLY B 1 48 ? -12.984 -1.384 1.603 1 96.69 48 GLY B O 1
ATOM 1062 N N . ASP B 1 49 ? -12.062 -2.59 3.262 1 97.69 49 ASP B N 1
ATOM 1063 C CA . ASP B 1 49 ? -12.453 -1.679 4.336 1 97.69 49 ASP B CA 1
ATOM 1064 C C . ASP B 1 49 ? -11.281 -0.795 4.758 1 97.69 49 ASP B C 1
ATOM 1066 O O . ASP B 1 49 ? -11.234 -0.329 5.898 1 97.69 49 ASP B O 1
ATOM 1070 N N . LYS B 1 50 ? -10.328 -0.585 3.775 1 98.19 50 LYS B N 1
ATOM 1071 C CA . LYS B 1 50 ? -9.141 0.184 4.152 1 98.19 50 LYS B CA 1
ATOM 1072 C C . LYS B 1 50 ? -8.703 1.107 3.018 1 98.19 50 LYS B C 1
ATOM 1074 O O . LYS B 1 50 ? -8.906 0.796 1.843 1 98.19 50 LYS B O 1
ATOM 1079 N N . LEU B 1 51 ? -8.188 2.189 3.396 1 98.62 51 LEU B N 1
ATOM 1080 C CA . LEU B 1 51 ? -7.348 2.992 2.518 1 98.62 51 LEU B CA 1
ATOM 1081 C C . LEU B 1 51 ? -5.871 2.768 2.824 1 98.62 51 LEU B C 1
ATOM 1083 O O . LEU B 1 51 ? -5.48 2.686 3.992 1 98.62 51 LEU B O 1
ATOM 1087 N N . TYR B 1 52 ? -5.094 2.529 1.88 1 98.81 52 TYR B N 1
ATOM 1088 C CA . TYR B 1 52 ? -3.641 2.463 1.945 1 98.81 52 TYR B CA 1
ATOM 1089 C C . TYR B 1 52 ? -3.008 3.648 1.228 1 98.81 52 TYR B C 1
ATOM 1091 O O . TYR B 1 52 ? -3.033 3.725 -0.003 1 98.81 52 TYR B O 1
ATOM 1099 N N . CYS B 1 53 ? -2.447 4.523 1.956 1 98.81 53 CYS B N 1
ATOM 1100 C CA . CYS B 1 53 ? -2.006 5.793 1.392 1 98.81 53 CYS B CA 1
ATOM 1101 C C . CYS B 1 53 ? -0.486 5.902 1.411 1 98.81 53 CYS B C 1
ATOM 1103 O O . CYS B 1 53 ? 0.152 5.547 2.404 1 98.81 53 CYS B O 1
ATOM 1105 N N . ILE B 1 54 ? 0.043 6.348 0.347 1 98.81 54 ILE B N 1
ATOM 1106 C CA . ILE B 1 54 ? 1.479 6.559 0.21 1 98.81 54 ILE B CA 1
ATOM 1107 C C . ILE B 1 54 ? 1.792 8.055 0.274 1 98.81 54 ILE B C 1
ATOM 1109 O O . ILE B 1 54 ? 1.338 8.82 -0.573 1 98.81 54 ILE B O 1
ATOM 1113 N N . HIS B 1 55 ? 2.504 8.391 1.229 1 98.81 55 HIS B N 1
ATOM 1114 C CA . HIS B 1 55 ? 2.885 9.781 1.46 1 98.81 55 HIS B CA 1
ATOM 1115 C C . HIS B 1 55 ? 4.395 9.922 1.615 1 98.81 55 HIS B C 1
ATOM 1117 O O . H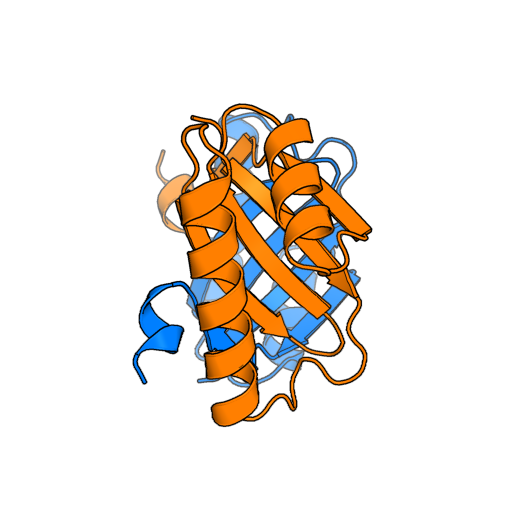IS B 1 55 ? 5.086 8.938 1.899 1 98.81 55 HIS B O 1
ATOM 1123 N N . GLU B 1 56 ? 4.84 11.094 1.38 1 98.69 56 GLU B N 1
ATOM 1124 C CA . GLU B 1 56 ? 6.223 11.484 1.621 1 98.69 56 GLU B CA 1
ATOM 1125 C C . GLU B 1 56 ? 6.305 12.68 2.568 1 98.69 56 GLU B C 1
ATOM 1127 O O . GLU B 1 56 ? 5.641 13.695 2.352 1 98.69 56 GLU B O 1
ATOM 1132 N N . ALA B 1 57 ? 7 12.555 3.604 1 98.38 57 ALA B N 1
ATOM 1133 C CA . ALA B 1 57 ? 7.156 13.602 4.609 1 98.38 57 ALA B CA 1
ATOM 1134 C C . ALA B 1 57 ? 8.477 13.445 5.359 1 98.38 57 ALA B C 1
ATOM 1136 O O . ALA B 1 57 ? 9.156 12.43 5.23 1 98.38 57 ALA B O 1
ATOM 1137 N N . ASP B 1 58 ? 8.789 14.445 6.172 1 98 58 ASP B N 1
ATOM 1138 C CA . ASP B 1 58 ? 10.07 14.422 6.879 1 98 58 ASP B CA 1
ATOM 1139 C C . ASP B 1 58 ? 10.07 13.359 7.977 1 98 58 ASP B C 1
ATOM 1141 O O . ASP B 1 58 ? 11.125 12.82 8.32 1 98 58 ASP B O 1
ATOM 1145 N N . ASN B 1 59 ? 8.906 13.102 8.516 1 97.56 59 ASN B N 1
ATOM 1146 C CA . ASN B 1 59 ? 8.781 12.125 9.594 1 97.56 59 ASN B CA 1
ATOM 1147 C C . ASN B 1 59 ? 7.332 11.711 9.805 1 97.56 59 ASN B C 1
ATOM 1149 O O . ASN B 1 59 ? 6.422 12.266 9.195 1 97.56 59 ASN B O 1
ATOM 1153 N N . ALA B 1 60 ? 7.145 10.727 10.648 1 97.81 60 ALA B N 1
ATOM 1154 C CA . ALA B 1 60 ? 5.812 10.195 10.914 1 97.81 60 ALA B CA 1
ATOM 1155 C C . ALA B 1 60 ? 4.926 11.25 11.578 1 97.81 60 ALA B C 1
ATOM 1157 O O . ALA B 1 60 ? 3.711 11.266 11.367 1 97.81 60 ALA B O 1
ATOM 1158 N N . GLU B 1 61 ? 5.496 12.109 12.391 1 97.69 61 GLU B N 1
ATOM 1159 C CA . GLU B 1 61 ? 4.73 13.148 13.078 1 97.69 61 GLU B CA 1
ATOM 1160 C C . GLU B 1 61 ? 3.996 14.039 12.078 1 97.69 61 GLU B C 1
ATOM 1162 O O . GLU B 1 61 ? 2.867 14.461 12.336 1 97.69 61 GLU B O 1
ATOM 1167 N N . ALA B 1 62 ? 4.68 14.328 10.969 1 98.06 62 ALA B N 1
ATOM 1168 C CA . ALA B 1 62 ? 4.043 15.133 9.93 1 98.06 62 ALA B CA 1
ATOM 1169 C C . ALA B 1 62 ? 2.846 14.398 9.328 1 98.06 62 ALA B C 1
ATOM 1171 O O . ALA B 1 62 ? 1.841 15.031 8.984 1 98.06 62 ALA B O 1
ATOM 1172 N N . ILE B 1 63 ? 2.955 13.094 9.188 1 98.56 63 ILE B N 1
ATOM 1173 C CA . ILE B 1 63 ? 1.866 12.281 8.656 1 98.56 63 ILE B CA 1
ATOM 1174 C C . ILE B 1 63 ? 0.677 12.32 9.617 1 98.56 63 ILE B C 1
ATOM 1176 O O . ILE B 1 63 ? -0.467 12.492 9.188 1 98.56 63 ILE B O 1
ATOM 1180 N N . TYR B 1 64 ? 0.914 12.164 10.898 1 98.31 64 TYR B N 1
ATOM 1181 C CA . TYR B 1 64 ? -0.149 12.211 11.891 1 98.31 64 TYR B CA 1
ATOM 1182 C C . TYR B 1 64 ? -0.796 13.594 11.93 1 98.31 64 TYR B C 1
ATOM 1184 O O . TYR B 1 64 ? -2.006 13.711 12.133 1 98.31 64 TYR B O 1
ATOM 1192 N N . ALA B 1 65 ? 0.017 14.586 11.805 1 98.12 65 ALA B N 1
ATOM 1193 C CA . ALA B 1 65 ? -0.523 15.945 11.758 1 98.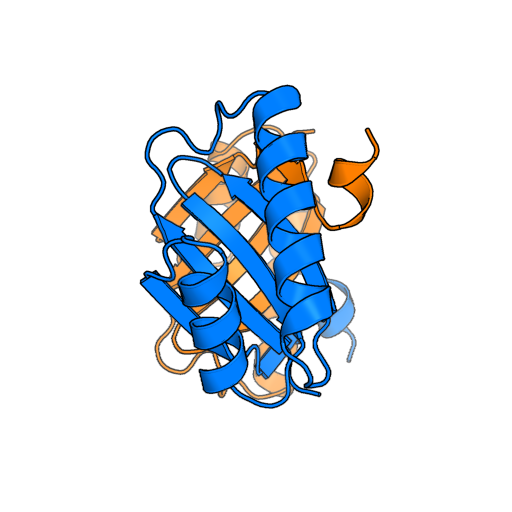12 65 ALA B CA 1
ATOM 1194 C C . ALA B 1 65 ? -1.466 16.125 10.57 1 98.12 65 ALA B C 1
ATOM 1196 O O . ALA B 1 65 ? -2.539 16.719 10.711 1 98.12 65 ALA B O 1
ATOM 1197 N N . HIS B 1 66 ? -1.014 15.664 9.375 1 98.62 66 HIS B N 1
ATOM 1198 C CA . HIS B 1 66 ? -1.873 15.688 8.195 1 98.62 66 HIS B CA 1
ATOM 1199 C C . HIS B 1 66 ? -3.209 15.008 8.477 1 98.62 66 HIS B C 1
ATOM 1201 O O . HIS B 1 66 ? -4.27 15.57 8.18 1 98.62 66 HIS B O 1
ATOM 1207 N N . ALA B 1 67 ? -3.135 13.75 9.07 1 98.38 67 ALA B N 1
ATOM 1208 C CA . ALA B 1 67 ? -4.34 12.984 9.375 1 98.38 67 ALA B CA 1
ATOM 1209 C C . ALA B 1 67 ? -5.234 13.727 10.359 1 98.38 67 ALA B C 1
ATOM 1211 O O . ALA B 1 67 ? -6.441 13.844 10.148 1 98.38 67 ALA B O 1
ATOM 1212 N N . LYS B 1 68 ? -4.637 14.234 11.438 1 98.19 68 LYS B N 1
ATOM 1213 C CA . LYS B 1 68 ? -5.371 14.945 12.477 1 98.19 68 LYS B CA 1
ATOM 1214 C C . LYS B 1 68 ? -6.043 16.203 11.922 1 98.19 68 LYS B C 1
ATOM 1216 O O . LYS B 1 68 ? -7.234 16.422 12.133 1 98.19 68 LYS B O 1
ATOM 1221 N N . ASN B 1 69 ? -5.289 16.984 11.164 1 98 69 ASN B N 1
ATOM 1222 C CA . ASN B 1 69 ? -5.805 18.234 10.617 1 98 69 ASN B CA 1
ATOM 1223 C C . ASN B 1 69 ? -6.887 17.984 9.578 1 98 69 ASN B C 1
ATOM 1225 O O . ASN B 1 69 ? -7.793 18.797 9.406 1 98 69 ASN B O 1
ATOM 1229 N N . GLY B 1 70 ? -6.781 16.891 8.891 1 97.44 70 GLY B N 1
ATOM 1230 C CA . GLY B 1 70 ? -7.746 16.562 7.855 1 97.44 70 GLY B CA 1
ATOM 1231 C C . GLY B 1 70 ? -8.953 15.805 8.383 1 97.44 70 GLY B C 1
ATOM 1232 O O . GLY B 1 70 ? -9.945 15.633 7.676 1 97.44 70 GLY B O 1
ATOM 1233 N N . GLY B 1 71 ? -8.789 15.391 9.664 1 97.5 71 GLY B N 1
ATOM 1234 C CA . GLY B 1 71 ? -9.844 14.555 10.219 1 97.5 71 GLY B CA 1
ATOM 1235 C C . GLY B 1 71 ? -9.844 13.141 9.664 1 97.5 71 GLY B C 1
ATOM 1236 O O . GLY B 1 71 ? -10.906 12.531 9.516 1 97.5 71 GLY B O 1
ATOM 1237 N N . PHE B 1 72 ? -8.773 12.633 9.203 1 97.19 72 PHE B N 1
ATOM 1238 C CA . PHE B 1 72 ? -8.633 11.297 8.648 1 97.19 72 PHE B CA 1
ATOM 1239 C C . PHE B 1 72 ? -8.102 10.328 9.703 1 97.19 72 PHE B C 1
ATOM 1241 O O . PHE B 1 72 ? -7.238 10.688 10.5 1 97.19 72 PHE B O 1
ATOM 1248 N N . PRO B 1 73 ? -8.648 9.164 9.742 1 97.75 73 PRO B N 1
ATOM 1249 C CA . PRO B 1 73 ? -7.973 8.18 10.594 1 97.75 73 PRO B CA 1
ATOM 1250 C C . PRO B 1 73 ? -6.547 7.883 10.125 1 97.75 73 PRO B C 1
ATOM 1252 O O . PRO B 1 73 ? -6.234 8.047 8.945 1 97.75 73 PRO B O 1
ATOM 1255 N N . ALA B 1 74 ? -5.711 7.551 10.969 1 98.12 74 ALA B N 1
ATOM 1256 C CA . ALA B 1 74 ? -4.375 7.02 10.719 1 98.12 74 ALA B CA 1
ATOM 1257 C C . ALA B 1 74 ? -4.066 5.84 11.633 1 98.12 74 ALA B C 1
ATOM 1259 O O . ALA B 1 74 ? -3.346 5.988 12.625 1 98.12 74 ALA B O 1
ATOM 1260 N N . ASP B 1 75 ? -4.539 4.734 11.289 1 98.12 75 ASP B N 1
ATOM 1261 C CA . ASP B 1 75 ? -4.5 3.578 12.172 1 98.12 75 ASP B CA 1
ATOM 1262 C C . ASP B 1 75 ? -3.088 3.006 12.266 1 98.12 75 ASP B C 1
ATOM 1264 O O . ASP B 1 75 ? -2.707 2.449 13.297 1 98.12 75 ASP B O 1
ATOM 1268 N N . LEU B 1 76 ? -2.365 3.094 11.227 1 97.38 76 LEU B N 1
ATOM 1269 C CA . LEU B 1 76 ? -0.964 2.689 11.188 1 97.38 76 LEU B CA 1
ATOM 1270 C C . LEU B 1 76 ? -0.169 3.578 10.242 1 97.38 76 LEU B C 1
ATOM 1272 O O . LEU B 1 76 ? -0.631 3.885 9.141 1 97.38 76 LEU B O 1
ATOM 1276 N N . VAL B 1 77 ? 0.869 4.074 10.719 1 98.38 77 VAL B N 1
ATOM 1277 C CA . VAL B 1 77 ? 1.837 4.797 9.898 1 98.38 77 VAL B CA 1
ATOM 1278 C C . VAL B 1 77 ? 3.178 4.066 9.914 1 98.38 77 VAL B C 1
ATOM 1280 O O . VAL B 1 77 ? 3.775 3.877 10.977 1 98.38 77 VAL B O 1
ATOM 1283 N N . ALA B 1 78 ? 3.602 3.674 8.805 1 98.06 78 ALA B N 1
ATOM 1284 C CA . ALA B 1 78 ? 4.848 2.918 8.711 1 98.06 78 ALA B CA 1
ATOM 1285 C C . ALA B 1 78 ? 5.758 3.492 7.625 1 98.06 78 ALA B C 1
ATOM 1287 O O . ALA B 1 78 ? 5.301 3.787 6.516 1 98.06 78 ALA B O 1
ATOM 1288 N N . GLU B 1 79 ? 7.035 3.67 8 1 98.38 79 GLU B N 1
ATOM 1289 C CA . GLU B 1 79 ? 7.996 4.113 6.996 1 98.38 79 GLU B CA 1
ATOM 1290 C C . GLU B 1 79 ? 8.266 3.016 5.969 1 98.38 79 GLU B C 1
ATOM 1292 O O . GLU B 1 79 ? 8.43 1.848 6.328 1 98.38 79 GLU B O 1
ATOM 1297 N N . ILE B 1 80 ? 8.195 3.352 4.68 1 98.56 80 ILE B N 1
ATOM 1298 C CA . ILE B 1 80 ? 8.547 2.436 3.602 1 98.56 80 ILE B CA 1
ATOM 1299 C C . ILE B 1 80 ? 10.062 2.383 3.436 1 98.56 80 ILE B C 1
ATOM 1301 O O . ILE B 1 80 ? 10.688 3.373 3.041 1 98.56 80 ILE B O 1
ATOM 1305 N N . LYS B 1 81 ? 10.648 1.287 3.713 1 98.12 81 LYS B N 1
ATOM 1306 C CA . LYS B 1 81 ? 12.109 1.194 3.674 1 98.12 81 LYS B CA 1
ATOM 1307 C C . LYS B 1 81 ? 12.594 0.715 2.309 1 98.12 81 LYS B C 1
ATOM 1309 O O . LYS B 1 81 ? 13.719 1.012 1.906 1 98.12 81 LYS B O 1
ATOM 1314 N N . ASN B 1 82 ? 11.734 -0.046 1.629 1 97.56 82 ASN B N 1
ATOM 1315 C CA . ASN B 1 82 ? 12.047 -0.513 0.282 1 97.56 82 ASN B CA 1
ATOM 1316 C C . ASN B 1 82 ? 10.797 -0.582 -0.591 1 97.56 82 ASN B C 1
ATOM 1318 O O . ASN B 1 82 ? 9.703 -0.854 -0.095 1 97.56 82 ASN B O 1
ATOM 1322 N N . ILE B 1 83 ? 10.938 -0.28 -1.797 1 98.12 83 ILE B N 1
ATOM 1323 C CA . ILE B 1 83 ? 9.969 -0.553 -2.852 1 98.12 83 ILE B CA 1
ATOM 1324 C C . ILE B 1 83 ? 10.586 -1.482 -3.893 1 98.12 83 ILE B C 1
ATOM 1326 O O . ILE B 1 83 ? 11.625 -1.162 -4.484 1 98.12 83 ILE B O 1
ATOM 1330 N N . PHE B 1 84 ? 9.961 -2.59 -4.07 1 98.19 84 PHE B N 1
ATOM 1331 C CA . PHE B 1 84 ? 10.578 -3.557 -4.977 1 98.19 84 PHE B CA 1
ATOM 1332 C C . PHE B 1 84 ? 9.516 -4.25 -5.824 1 98.19 84 PHE B C 1
ATOM 1334 O O . PHE B 1 84 ? 8.312 -4.066 -5.598 1 98.19 84 PHE B O 1
ATOM 1341 N N . GLY B 1 85 ? 9.945 -4.977 -6.793 1 98 85 GLY B N 1
ATOM 1342 C CA . GLY B 1 85 ? 9.078 -5.621 -7.766 1 98 85 GLY B CA 1
ATOM 1343 C C . GLY B 1 85 ? 9.828 -6.555 -8.703 1 98 85 GLY B C 1
ATOM 1344 O O . GLY B 1 85 ? 10.922 -7.012 -8.383 1 98 85 GLY B O 1
ATOM 1345 N N . PRO B 1 86 ? 9.172 -6.805 -9.82 1 98.19 86 PRO B N 1
ATOM 1346 C CA . PRO B 1 86 ? 9.75 -7.781 -10.742 1 98.19 86 PRO B CA 1
ATOM 1347 C C . PRO B 1 86 ? 11.18 -7.43 -11.156 1 98.19 86 PRO B C 1
ATOM 1349 O O . PRO B 1 86 ? 12.023 -8.32 -11.305 1 98.19 86 PRO B O 1
ATOM 1352 N N . LYS B 1 87 ? 11.484 -6.211 -11.25 1 97.31 87 LYS B N 1
ATOM 1353 C CA . LYS B 1 87 ? 12.781 -5.77 -11.758 1 97.31 87 LYS B CA 1
ATOM 1354 C C . LYS B 1 87 ? 13.867 -5.93 -10.703 1 97.31 87 LYS B C 1
ATOM 1356 O O . LYS B 1 87 ? 15.055 -5.879 -11.016 1 97.31 87 LYS B O 1
ATOM 1361 N N . THR B 1 88 ? 13.523 -6.078 -9.461 1 97.94 88 THR B N 1
ATOM 1362 C CA . THR B 1 88 ? 14.484 -6.215 -8.367 1 97.94 88 THR B CA 1
ATOM 1363 C C . THR B 1 88 ? 15.219 -7.547 -8.461 1 97.94 88 THR B C 1
ATOM 1365 O O . THR B 1 88 ? 16.297 -7.703 -7.898 1 97.94 88 THR B O 1
ATOM 1368 N N . ALA B 1 89 ? 14.633 -8.492 -9.125 1 95.12 89 ALA B N 1
ATOM 1369 C CA . ALA B 1 89 ? 15.258 -9.805 -9.289 1 95.12 89 ALA B CA 1
ATOM 1370 C C . ALA B 1 89 ? 16.594 -9.688 -10.023 1 95.12 89 ALA B C 1
ATOM 1372 O O . ALA B 1 89 ? 17.484 -10.531 -9.852 1 95.12 89 ALA B O 1
ATOM 1373 N N . ALA B 1 90 ? 16.672 -8.75 -10.828 1 90.31 90 ALA B N 1
ATOM 1374 C CA . ALA B 1 90 ? 17.859 -8.594 -11.664 1 90.31 90 ALA B CA 1
ATOM 1375 C C . ALA B 1 90 ? 18.891 -7.688 -11 1 90.31 90 ALA B C 1
ATOM 1377 O O . ALA B 1 90 ? 20 -7.531 -11.5 1 90.31 90 ALA B O 1
ATOM 1378 N N . ALA B 1 91 ? 18.656 -7.094 -9.906 1 76.75 91 ALA B N 1
ATOM 1379 C CA . ALA B 1 91 ? 19.547 -6.145 -9.258 1 76.75 91 ALA B CA 1
ATOM 1380 C C . ALA B 1 91 ? 20.594 -6.867 -8.406 1 76.75 91 ALA B C 1
ATOM 1382 O O . ALA B 1 91 ? 20.328 -7.945 -7.871 1 76.75 91 ALA B O 1
#

Nearest PDB structures (foldseek):
  4oi3-assembly1_B  TM=8.478E-01  e=4.563E-05  Streptomyces coelicolor A3(2)
  3zo7-assembly1_E  TM=5.317E-01  e=7.531E-02  Rhodococcus opacus
  7eiv-assembly1_C  TM=5.985E-01  e=1.338E-01  Escherichia coli K-12
  1xbw-assembly2_C  TM=4.449E-01  e=1.105E-01  Staphylococcus aureus subsp. aureus MW2
  2qn6-assembly1_B  TM=4.535E-01  e=1.105E-01  Saccharolobus solfataricus P2

Secondary structure (DSSP, 8-state):
--EEEEEEE-TTGGG--HHHHHHHHHHHHHHHHHS-S-EEEEEEEEETTEEEEEEEESSHHHHHHHHHHHT---SEEEEEEEEE-GGGGG-/--EEEEEEE-TTGGG--HHHHHHHHHHHHHHHHHS-S-EEEEEEEEETTEEEEEEEESSHHHHHHHHHHHT---SEEEEEEEEE-GGGGG-

Organism: NCBI:txid2984134

pLDDT: mean 97.52, std 2.45, range [76.75, 98.81]

Sequence (182 aa):
MPMFLVERNIPGADTLTQEELRDISAKSNKVVAGLGVPYVWHQTYAAGDKLYCIHEADNAEAIYAHAKNGGFPADLVAEIKNIFGPKTAAAMPMFLVERNIPGADTLTQEELRDISAKSNKVVAGLGVPYVWHQTYAAGDKLYCIHEADNAEAIYAHAKNGGFPADLVAEIKNIFGPKTAAA